Protein AF-U6D4L0-F1 (afdb_monomer_lite)

Foldseek 3Di:
DLLVVVVVLLVVLLVVVLVVQVPDPCSVVDDPVVNVVCSVVCSVVVVVVVQVVQQDPVVCWTDRDPDDTDHLVSVVVNPDDNVVSD

Secondary structure (DSSP, 8-state):
-HHHHHHHHHHHHHHHHHHHHHHSTTGGGS-HHHHHHHHHHHHHHHHHHHHHTTEETTTTEEEETTTEEEEHHHHHHTT--GGG--

Sequence (86 aa):
QRFAHFTELAIVSVQEIVDFAKQLPGFLQLSREDQIALLKTSAIEVMLLETSRRYNPGSESITFLKDFSYNREDFAKAGLQAEFIN

Radius of gyration: 14.89 Å; chains: 1; bounding box: 37×23×40 Å

pLDDT: mean 87.23, std 10.54, range [52.09, 98.56]

Organism: Neovison vison (NCBI:txid452646)

InterPro domains:
  IPR000536 Nuclear hormone receptor, ligand-binding domain [PF00104] (4-74)
  IPR000536 Nuclear hormone receptor, ligand-binding domain [PS51843] (1-86)
  IPR001723 Nuclear hormone receptor [PR00398] (9-30)
  IPR001723 Nuclear hormone receptor [PR00398] (30-46)
  IPR001728 Thyroid hormone receptor [PR00546] (6-27)
  IPR001728 Thyroid hormone receptor [PR00546] (32-51)
  IPR035500 Nuclear hormone receptor-like domain superfamily [G3DSA:1.10.565.10] (1-86)
  IPR035500 Nuclear hormone receptor-like domain superfamily [SSF48508] (2-85)
  IPR0502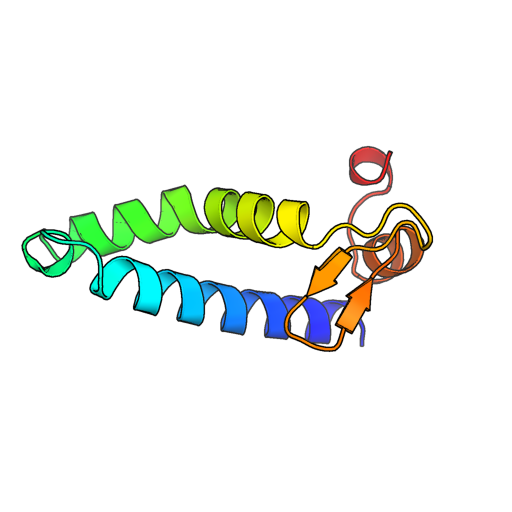34 Nuclear hormone receptor family NR1 subfamily [PTHR24082] (2-85)

Structure (mmCIF, N/CA/C/O backbone):
data_AF-U6D4L0-F1
#
_entry.id   AF-U6D4L0-F1
#
loop_
_atom_site.group_PDB
_atom_site.id
_atom_site.type_symbol
_atom_site.label_atom_id
_atom_site.label_alt_id
_atom_site.label_comp_id
_atom_site.label_asym_id
_atom_site.label_entity_id
_atom_site.label_seq_id
_atom_site.pdbx_PDB_ins_code
_atom_site.Cartn_x
_atom_site.Cartn_y
_atom_site.Cartn_z
_atom_site.occupancy
_atom_site.B_iso_or_equiv
_atom_site.auth_seq_id
_atom_site.auth_comp_id
_atom_site.auth_asym_id
_atom_site.auth_atom_id
_atom_site.pdbx_PDB_model_num
ATOM 1 N N . GLN A 1 1 ? 13.406 13.905 -8.333 1.00 60.50 1 GLN A N 1
ATOM 2 C CA . GLN A 1 1 ? 12.077 13.888 -8.988 1.00 60.50 1 GLN A CA 1
ATOM 3 C C . GLN A 1 1 ? 11.368 12.544 -8.814 1.00 60.50 1 GLN A C 1
ATOM 5 O O . GLN A 1 1 ? 10.279 12.560 -8.265 1.00 60.50 1 GLN A O 1
ATOM 10 N N . ARG A 1 2 ? 11.969 11.390 -9.162 1.00 70.94 2 ARG A N 1
ATOM 11 C CA . ARG A 1 2 ? 11.308 10.071 -9.015 1.00 70.94 2 ARG A CA 1
ATOM 12 C C . ARG A 1 2 ? 11.022 9.631 -7.575 1.00 70.94 2 ARG A C 1
ATOM 14 O O . ARG A 1 2 ? 9.925 9.166 -7.323 1.00 70.94 2 ARG A O 1
ATOM 21 N N . PHE A 1 3 ? 11.935 9.867 -6.631 1.00 72.19 3 PHE A N 1
ATOM 22 C CA . PHE A 1 3 ? 11.671 9.609 -5.204 1.00 72.19 3 PHE A CA 1
ATOM 23 C C . PHE A 1 3 ? 10.458 10.397 -4.677 1.00 72.19 3 PHE A C 1
ATOM 25 O O . PHE A 1 3 ? 9.581 9.828 -4.047 1.00 72.19 3 PHE A O 1
ATOM 32 N N . ALA A 1 4 ? 10.369 11.697 -4.985 1.00 78.25 4 ALA A N 1
ATOM 33 C CA . ALA A 1 4 ? 9.249 12.533 -4.545 1.00 78.25 4 ALA A CA 1
ATOM 34 C C . ALA A 1 4 ? 7.906 12.055 -5.119 1.00 78.25 4 ALA A C 1
ATOM 36 O O . ALA A 1 4 ? 6.924 11.972 -4.389 1.00 78.25 4 ALA A O 1
ATOM 37 N N . HIS A 1 5 ? 7.887 11.689 -6.403 1.00 80.44 5 HIS A N 1
ATOM 38 C CA . HIS A 1 5 ? 6.695 11.146 -7.047 1.00 80.44 5 HIS A CA 1
ATOM 39 C C . HIS A 1 5 ? 6.318 9.761 -6.490 1.00 80.44 5 HIS A C 1
ATOM 41 O O . HIS A 1 5 ? 5.150 9.494 -6.240 1.00 80.44 5 HIS A O 1
ATOM 47 N N . PHE A 1 6 ? 7.298 8.905 -6.195 1.00 78.44 6 PHE A N 1
ATOM 48 C CA . PHE A 1 6 ? 7.050 7.622 -5.537 1.00 78.44 6 PHE A CA 1
ATOM 49 C C . PHE A 1 6 ? 6.455 7.796 -4.130 1.00 78.44 6 PHE A C 1
ATOM 51 O O . PHE A 1 6 ? 5.503 7.110 -3.771 1.00 78.44 6 PHE A O 1
ATOM 58 N N . THR A 1 7 ? 6.955 8.759 -3.351 1.00 82.44 7 THR A N 1
ATOM 59 C CA . THR A 1 7 ? 6.386 9.101 -2.038 1.00 82.44 7 THR A CA 1
ATOM 60 C C . THR A 1 7 ? 4.952 9.618 -2.154 1.00 82.44 7 THR A C 1
ATOM 62 O O . THR A 1 7 ? 4.110 9.262 -1.335 1.00 82.44 7 THR A O 1
ATOM 65 N N . GLU A 1 8 ? 4.643 10.419 -3.175 1.00 85.75 8 GLU A N 1
ATOM 66 C CA . GLU A 1 8 ? 3.274 10.861 -3.458 1.00 85.75 8 GLU A CA 1
ATOM 67 C C . GLU A 1 8 ? 2.350 9.672 -3.770 1.00 85.75 8 GLU A C 1
ATOM 69 O O . GLU A 1 8 ? 1.288 9.547 -3.160 1.00 85.75 8 GLU A O 1
ATOM 74 N N . LEU A 1 9 ? 2.787 8.744 -4.630 1.00 83.81 9 LEU A N 1
ATOM 75 C CA . LEU A 1 9 ? 2.050 7.509 -4.929 1.00 83.81 9 LEU A CA 1
ATOM 76 C C . LEU A 1 9 ? 1.822 6.655 -3.675 1.00 83.81 9 LEU A C 1
ATOM 78 O O . LEU A 1 9 ? 0.730 6.118 -3.490 1.00 83.81 9 LEU A O 1
ATOM 82 N N . ALA A 1 10 ? 2.815 6.561 -2.789 1.00 84.44 10 ALA A N 1
ATOM 83 C CA . ALA A 1 10 ? 2.683 5.853 -1.520 1.00 84.44 10 ALA A CA 1
ATOM 84 C C . ALA A 1 10 ? 1.650 6.519 -0.593 1.00 84.44 10 ALA A C 1
ATOM 86 O O . ALA A 1 10 ? 0.851 5.823 0.030 1.00 84.44 10 ALA A O 1
ATOM 87 N N . ILE A 1 11 ? 1.610 7.856 -0.531 1.00 89.44 11 ILE A N 1
ATOM 88 C CA . ILE A 1 11 ? 0.609 8.595 0.258 1.00 89.44 11 ILE A CA 1
ATOM 89 C C . ILE A 1 11 ? -0.805 8.316 -0.262 1.00 89.44 11 ILE A C 1
ATOM 91 O O . ILE A 1 11 ? -1.693 8.012 0.537 1.00 89.44 11 ILE A O 1
ATOM 95 N N . VAL A 1 12 ? -1.009 8.388 -1.581 1.00 89.50 12 VAL A N 1
ATOM 96 C CA . VAL A 1 12 ? -2.308 8.085 -2.206 1.00 89.50 12 VAL A CA 1
ATOM 97 C C . VAL A 1 12 ? -2.700 6.630 -1.943 1.00 89.50 12 VAL A C 1
ATOM 99 O O . VAL A 1 12 ? -3.817 6.368 -1.506 1.00 89.50 12 VAL A O 1
ATOM 102 N N . SER A 1 13 ? -1.763 5.692 -2.098 1.00 88.69 13 SER A N 1
ATOM 103 C CA . SER A 1 13 ? -2.009 4.265 -1.840 1.00 88.69 13 SE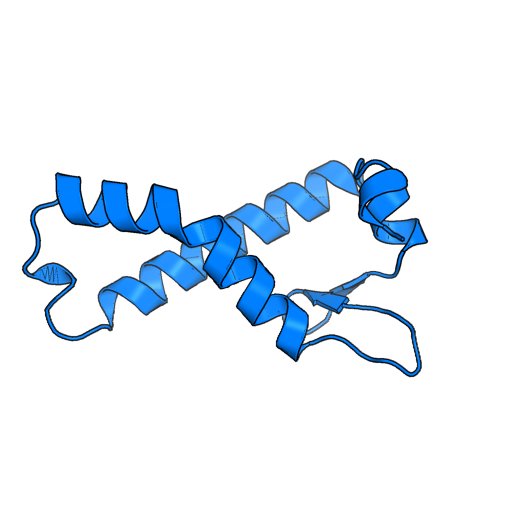R A CA 1
ATOM 104 C C . SER A 1 13 ? -2.440 4.016 -0.391 1.00 88.69 13 SER A C 1
ATOM 106 O O . SER A 1 13 ? -3.382 3.271 -0.137 1.00 88.69 13 SER A O 1
ATOM 108 N N . VAL A 1 14 ? -1.806 4.681 0.582 1.00 92.19 14 VAL A N 1
ATOM 109 C CA . VAL A 1 14 ? -2.205 4.587 1.996 1.00 92.19 14 VAL A CA 1
ATOM 110 C C . VAL A 1 14 ? -3.621 5.127 2.215 1.00 92.19 14 VAL A C 1
ATOM 112 O O . VAL A 1 14 ? -4.374 4.536 2.986 1.00 92.19 14 VAL A O 1
ATOM 115 N N . GLN A 1 15 ? -4.013 6.212 1.544 1.00 93.56 15 GLN A N 1
ATOM 116 C CA . GLN A 1 15 ? -5.376 6.750 1.637 1.00 93.56 15 GLN A CA 1
ATOM 117 C C . GLN A 1 15 ? -6.409 5.767 1.076 1.00 93.56 15 GLN A C 1
ATOM 119 O O . GLN A 1 15 ? -7.407 5.494 1.743 1.00 93.56 15 GLN A O 1
ATOM 124 N N . GLU A 1 16 ? -6.140 5.165 -0.084 1.00 92.44 16 GLU A N 1
ATOM 125 C CA . GLU A 1 16 ? -7.008 4.137 -0.669 1.00 92.44 16 GLU A CA 1
ATOM 126 C C . GLU A 1 16 ? -7.125 2.902 0.239 1.00 92.44 16 GLU A C 1
ATOM 128 O O . GLU A 1 16 ? -8.223 2.380 0.430 1.00 92.44 16 GLU A O 1
ATOM 133 N N . ILE A 1 17 ? -6.026 2.471 0.873 1.00 94.88 17 ILE A N 1
ATOM 134 C CA . ILE A 1 17 ? -6.027 1.368 1.851 1.00 94.88 17 ILE A CA 1
ATOM 135 C C . ILE A 1 17 ? -6.882 1.714 3.074 1.00 94.88 17 ILE A C 1
ATOM 137 O O . ILE A 1 17 ? -7.647 0.876 3.553 1.00 94.88 17 ILE A O 1
ATOM 141 N N . VAL A 1 18 ? -6.783 2.946 3.579 1.00 96.56 18 VAL A N 1
ATOM 142 C CA . VAL A 1 18 ? -7.605 3.426 4.698 1.00 96.56 18 VAL A CA 1
ATOM 143 C C . VAL A 1 18 ? -9.086 3.408 4.318 1.00 96.56 18 VAL A C 1
ATOM 145 O O . VAL A 1 18 ? -9.916 2.945 5.101 1.00 96.56 18 VAL A O 1
ATOM 148 N N . ASP A 1 19 ? -9.434 3.885 3.125 1.00 96.81 19 ASP A N 1
ATOM 149 C CA . ASP A 1 19 ? -10.822 3.928 2.665 1.00 96.81 19 ASP A CA 1
ATOM 150 C C . ASP A 1 19 ? -11.383 2.540 2.342 1.00 96.81 19 ASP A C 1
ATOM 152 O O . ASP A 1 19 ? -12.560 2.287 2.607 1.00 96.81 19 ASP A O 1
ATOM 156 N N . PHE A 1 20 ? -10.547 1.616 1.865 1.00 96.25 20 PHE A N 1
ATOM 157 C CA . PHE A 1 20 ? -10.874 0.195 1.768 1.00 96.25 20 PHE A CA 1
ATOM 158 C C . PHE A 1 20 ? -11.152 -0.409 3.151 1.00 96.25 20 PHE A C 1
ATOM 160 O O . PHE A 1 20 ? -12.193 -1.033 3.352 1.00 96.25 20 PHE A O 1
ATOM 167 N N . ALA A 1 21 ? -10.274 -0.183 4.132 1.00 97.56 21 ALA A N 1
ATOM 168 C CA . ALA A 1 21 ? -10.428 -0.745 5.472 1.00 97.56 21 ALA A CA 1
ATOM 169 C C . ALA A 1 21 ? -11.712 -0.258 6.160 1.00 97.56 21 ALA A C 1
ATOM 171 O O . ALA A 1 21 ? -12.434 -1.057 6.750 1.00 97.56 21 ALA A O 1
ATOM 172 N N . LYS A 1 22 ? -12.068 1.028 6.012 1.00 97.56 22 LYS A N 1
ATOM 173 C CA . LYS A 1 22 ? -13.334 1.587 6.528 1.00 97.56 22 LYS A CA 1
ATOM 174 C C . LYS A 1 22 ? -14.584 0.898 5.969 1.00 97.56 22 LYS A C 1
ATOM 176 O O . LYS A 1 22 ? -15.625 0.941 6.620 1.00 97.56 22 LYS A O 1
ATOM 181 N N . GLN A 1 23 ? -14.503 0.297 4.781 1.00 98.06 23 GLN A N 1
ATOM 182 C CA . GLN A 1 23 ? -15.613 -0.426 4.153 1.00 98.06 23 GLN A CA 1
ATOM 183 C C . GLN A 1 23 ? -15.726 -1.880 4.635 1.00 98.06 23 GLN A C 1
ATOM 185 O O . GLN A 1 23 ? -16.739 -2.529 4.372 1.00 98.06 23 GLN A O 1
ATOM 190 N N . LEU A 1 24 ? -14.720 -2.407 5.344 1.00 97.81 24 LEU A N 1
ATOM 191 C CA . LEU A 1 24 ? -14.759 -3.771 5.860 1.00 97.81 24 LEU A CA 1
ATOM 192 C C . LEU A 1 24 ? -15.774 -3.891 7.010 1.00 97.81 24 LEU A C 1
ATOM 194 O O . LEU A 1 24 ? -15.737 -3.093 7.957 1.00 97.81 24 LEU A O 1
ATOM 198 N N . PRO A 1 25 ? -16.657 -4.908 6.987 1.00 98.25 25 PRO A N 1
ATOM 199 C CA . PRO A 1 25 ? -17.573 -5.171 8.089 1.00 98.25 25 PRO A CA 1
ATOM 200 C C . PRO A 1 25 ? -16.825 -5.297 9.421 1.00 98.25 25 PRO A C 1
ATOM 202 O O . PRO A 1 25 ? -15.865 -6.054 9.536 1.00 98.25 25 PRO A O 1
ATOM 205 N N . GLY A 1 26 ? -17.262 -4.546 10.432 1.00 97.50 26 GLY A N 1
ATOM 206 C CA . GLY A 1 26 ? -16.678 -4.583 11.776 1.00 97.50 26 GLY A CA 1
ATOM 207 C C . GLY A 1 26 ? -15.425 -3.725 11.980 1.00 97.50 26 GLY A C 1
ATOM 208 O O . GLY A 1 26 ? -15.108 -3.416 13.124 1.00 97.50 26 GLY A O 1
ATOM 209 N N . PHE A 1 27 ? -14.753 -3.244 10.927 1.00 98.38 27 PHE A N 1
ATOM 210 C CA . PHE A 1 27 ? -13.525 -2.453 11.092 1.00 98.38 27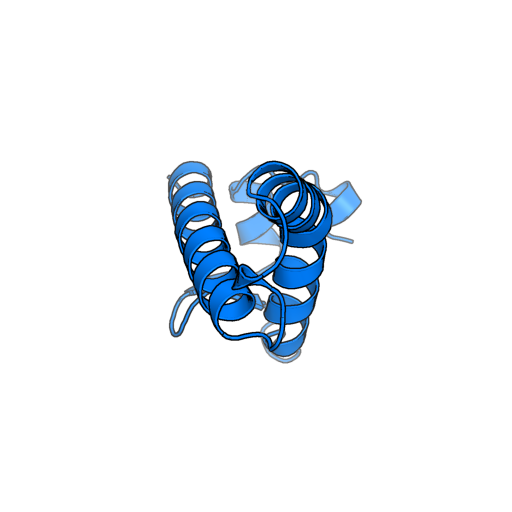 PHE A CA 1
ATOM 211 C C . PHE A 1 27 ? -13.764 -1.149 11.865 1.00 98.38 27 PHE A C 1
ATOM 213 O O . PHE A 1 27 ? -13.044 -0.836 12.809 1.00 98.38 27 PHE A O 1
ATOM 220 N N . LEU A 1 28 ? -14.836 -0.422 11.532 1.00 98.19 28 LEU A N 1
ATOM 221 C CA . LEU A 1 28 ? -15.215 0.814 12.230 1.00 98.19 28 LEU A CA 1
ATOM 222 C C . LEU A 1 28 ? -15.713 0.590 13.668 1.00 98.19 28 LEU A C 1
ATOM 224 O O . LEU A 1 28 ? -15.868 1.559 14.406 1.00 98.19 28 LEU A O 1
ATOM 228 N N . GLN A 1 29 ? -15.982 -0.659 14.061 1.00 98.50 29 GLN A N 1
ATOM 229 C CA . GLN A 1 29 ? -16.408 -1.015 15.420 1.00 98.50 29 GLN A CA 1
ATOM 230 C C . GLN A 1 29 ? -15.210 -1.235 16.355 1.00 98.50 29 GLN A C 1
ATOM 232 O O . GLN A 1 29 ? -15.382 -1.242 17.573 1.00 98.50 29 GLN A O 1
ATOM 237 N N . LEU A 1 30 ? -14.004 -1.398 15.801 1.00 98.44 30 LEU A N 1
ATOM 238 C CA . LEU A 1 30 ? -12.763 -1.475 16.565 1.00 98.44 30 LEU A CA 1
ATOM 239 C C . LEU A 1 30 ? -12.425 -0.125 17.200 1.00 98.44 30 LEU A C 1
ATOM 241 O O . LEU A 1 30 ? -12.833 0.934 16.710 1.00 98.44 30 LEU A O 1
ATOM 245 N N . SER A 1 31 ? -11.613 -0.154 18.258 1.00 98.56 31 SER A N 1
ATOM 246 C CA . SER A 1 31 ? -11.084 1.071 18.848 1.00 98.56 31 SER A CA 1
ATOM 247 C C . SER A 1 31 ? -10.241 1.846 17.826 1.00 98.56 31 SER A C 1
ATOM 249 O O . SER A 1 31 ? -9.671 1.279 16.891 1.00 98.56 31 SER A O 1
ATOM 251 N N . ARG A 1 32 ? -10.124 3.167 18.000 1.00 97.81 32 ARG A N 1
ATOM 252 C CA . ARG A 1 32 ? -9.267 3.986 17.125 1.00 97.81 32 ARG A CA 1
ATOM 253 C C . ARG A 1 32 ? -7.805 3.529 17.171 1.00 97.81 32 ARG A C 1
ATOM 255 O O . ARG A 1 32 ? -7.111 3.630 16.164 1.00 97.81 32 ARG A O 1
ATOM 262 N N . GLU A 1 33 ? -7.352 3.053 18.326 1.00 98.31 33 GLU A N 1
ATOM 263 C CA . GLU A 1 33 ? -6.006 2.516 18.508 1.00 98.31 33 GLU A CA 1
ATOM 264 C C . GLU A 1 33 ? -5.800 1.253 17.667 1.00 98.31 33 GLU A C 1
ATOM 266 O O . GLU A 1 33 ? -4.843 1.198 16.899 1.00 98.31 33 GLU A O 1
ATOM 271 N N . ASP A 1 34 ? -6.752 0.318 17.704 1.00 98.44 34 ASP A N 1
ATOM 272 C CA . ASP A 1 34 ? -6.695 -0.916 16.915 1.00 98.44 34 ASP A CA 1
ATOM 273 C C . ASP A 1 34 ? -6.787 -0.641 15.412 1.00 98.44 34 ASP A C 1
ATOM 275 O O . ASP A 1 34 ? -6.030 -1.217 14.635 1.00 98.44 34 ASP A O 1
ATOM 279 N N . GLN A 1 35 ? -7.655 0.284 14.983 1.00 98.56 35 GLN A N 1
ATOM 280 C CA . GLN A 1 35 ? -7.729 0.692 13.574 1.00 98.56 35 GLN A CA 1
ATOM 281 C C . GLN A 1 35 ? -6.376 1.229 13.082 1.00 98.56 35 GLN A C 1
ATOM 283 O O . GLN A 1 35 ? -5.918 0.868 11.999 1.00 98.56 35 GLN A O 1
ATOM 288 N N . ILE A 1 36 ? -5.713 2.073 13.883 1.00 97.81 36 ILE A N 1
ATOM 289 C CA . ILE A 1 36 ? -4.389 2.620 13.557 1.00 97.81 36 ILE A CA 1
ATOM 290 C C . ILE A 1 36 ? -3.328 1.520 13.569 1.00 97.81 36 ILE A C 1
ATOM 292 O O . ILE A 1 36 ? -2.481 1.502 12.678 1.00 97.81 36 ILE A O 1
ATOM 296 N N . ALA A 1 37 ? -3.348 0.636 14.566 1.00 98.12 37 ALA A N 1
ATOM 297 C CA . ALA A 1 37 ? -2.393 -0.455 14.685 1.00 98.12 37 ALA A CA 1
ATOM 298 C C . ALA A 1 37 ? -2.471 -1.375 13.464 1.00 98.12 37 ALA A C 1
ATOM 300 O O . ALA A 1 37 ? -1.450 -1.581 12.813 1.00 98.12 37 ALA A O 1
ATOM 301 N N . LEU A 1 38 ? -3.678 -1.821 13.098 1.00 98.12 38 LEU A N 1
ATOM 302 C CA . LEU A 1 38 ? -3.920 -2.659 11.923 1.00 98.12 38 LEU A CA 1
ATOM 303 C C . LEU A 1 38 ? -3.447 -1.983 10.635 1.00 98.12 38 LEU A C 1
ATOM 305 O O . LEU A 1 38 ? -2.702 -2.581 9.869 1.00 98.12 38 LEU A O 1
ATOM 309 N N . LEU A 1 39 ? -3.819 -0.718 10.410 1.00 97.75 39 LEU A N 1
ATOM 310 C CA . LEU A 1 39 ? -3.409 0.004 9.203 1.00 97.75 39 LEU A CA 1
ATOM 311 C C . LEU A 1 39 ? -1.891 0.197 9.130 1.00 97.75 39 LEU A C 1
ATOM 313 O O . LEU A 1 39 ? -1.304 0.041 8.063 1.00 97.75 39 LEU A O 1
ATOM 317 N N . LYS A 1 40 ? -1.234 0.521 10.250 1.00 95.75 40 LYS A N 1
ATOM 318 C CA . LYS A 1 40 ? 0.224 0.702 10.288 1.00 95.75 40 LYS A CA 1
ATOM 319 C C . LYS A 1 40 ? 0.978 -0.595 10.021 1.00 95.75 40 LYS A C 1
ATOM 321 O O . LYS A 1 40 ? 2.019 -0.542 9.374 1.00 95.75 40 LYS A O 1
ATOM 326 N N . THR A 1 41 ? 0.489 -1.725 10.530 1.00 95.75 41 THR A N 1
ATOM 327 C CA . THR A 1 41 ? 1.156 -3.018 10.343 1.00 95.75 41 THR A CA 1
ATOM 328 C C . THR A 1 41 ? 0.887 -3.609 8.965 1.00 95.75 41 THR A C 1
ATOM 330 O O . THR A 1 41 ? 1.794 -4.201 8.392 1.00 95.75 41 THR A O 1
ATOM 333 N N . SER A 1 42 ? -0.304 -3.403 8.394 1.00 95.75 42 SER A N 1
ATOM 334 C CA . SER A 1 42 ? -0.698 -4.058 7.142 1.00 95.75 42 SER A CA 1
ATOM 335 C C . SER A 1 42 ? -0.488 -3.220 5.877 1.00 95.75 42 SER A C 1
ATOM 337 O O . SER A 1 42 ? -0.521 -3.779 4.783 1.00 95.75 42 SER A O 1
ATOM 339 N N . ALA A 1 43 ? -0.313 -1.893 5.962 1.00 92.94 43 ALA A N 1
ATOM 340 C CA . ALA A 1 43 ? -0.328 -1.025 4.774 1.00 92.94 43 ALA A CA 1
ATOM 341 C C . ALA A 1 43 ? 0.693 -1.435 3.699 1.00 92.94 43 ALA A C 1
ATOM 343 O O . ALA A 1 43 ? 0.365 -1.441 2.513 1.00 92.94 43 ALA A O 1
ATOM 344 N N . ILE A 1 44 ? 1.911 -1.814 4.101 1.00 91.19 44 ILE A N 1
ATOM 345 C CA . ILE A 1 44 ? 2.950 -2.234 3.153 1.00 91.19 44 ILE A CA 1
ATOM 346 C C . ILE A 1 44 ? 2.599 -3.562 2.473 1.00 91.19 44 ILE A C 1
ATOM 348 O O . ILE A 1 44 ? 2.770 -3.696 1.265 1.00 91.19 44 ILE A O 1
ATOM 352 N N . GLU A 1 45 ? 2.046 -4.518 3.219 1.00 94.38 45 GLU A N 1
ATOM 353 C CA . GLU A 1 45 ? 1.651 -5.831 2.704 1.00 94.38 45 GLU A CA 1
ATOM 354 C C . GLU A 1 45 ? 0.505 -5.700 1.700 1.00 94.38 45 GLU A C 1
ATOM 356 O O . GLU A 1 45 ? 0.552 -6.277 0.614 1.00 94.38 45 GLU A O 1
ATOM 361 N N . VAL A 1 46 ? -0.499 -4.881 2.031 1.00 93.62 46 VAL A N 1
ATOM 362 C CA . VAL A 1 46 ? -1.636 -4.609 1.145 1.00 93.62 46 VAL A CA 1
ATOM 363 C C . VAL A 1 46 ? -1.173 -3.895 -0.124 1.00 93.62 46 VAL A C 1
ATOM 365 O O . VAL A 1 46 ? -1.581 -4.289 -1.214 1.00 93.62 46 VAL A O 1
ATOM 368 N N . MET A 1 47 ? -0.282 -2.904 -0.014 1.00 89.88 47 MET A N 1
ATOM 369 C CA . MET A 1 47 ? 0.279 -2.201 -1.174 1.00 89.88 47 MET A CA 1
ATOM 370 C C . MET A 1 47 ? 1.084 -3.144 -2.086 1.00 89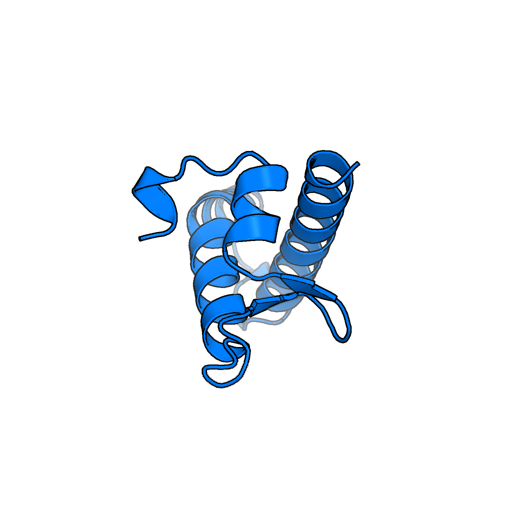.88 47 MET A C 1
ATOM 372 O O . MET A 1 47 ? 0.935 -3.103 -3.307 1.00 89.88 47 MET A O 1
ATOM 376 N N . LEU A 1 48 ? 1.906 -4.036 -1.524 1.00 88.62 48 LEU A N 1
ATOM 377 C CA . LEU A 1 48 ? 2.662 -5.028 -2.302 1.00 88.62 48 LEU A CA 1
ATOM 378 C C . LEU A 1 48 ? 1.745 -6.050 -2.989 1.00 88.62 48 LEU A C 1
ATOM 380 O O . LEU A 1 48 ? 1.944 -6.386 -4.157 1.00 88.62 48 LEU A O 1
ATOM 384 N N . LEU A 1 49 ? 0.701 -6.514 -2.301 1.00 91.81 49 LEU A N 1
ATOM 385 C CA . LEU A 1 49 ? -0.292 -7.407 -2.892 1.00 91.81 49 LEU A CA 1
ATOM 386 C C . LEU A 1 49 ? -1.035 -6.727 -4.053 1.00 91.81 49 LEU A C 1
ATOM 388 O O . LEU A 1 49 ? -1.218 -7.322 -5.115 1.00 91.81 49 LEU A O 1
ATOM 392 N N . GLU A 1 50 ? -1.439 -5.474 -3.870 1.00 89.31 50 GLU A N 1
ATOM 393 C CA . GLU A 1 50 ? -2.155 -4.664 -4.857 1.00 89.31 50 GLU A CA 1
ATOM 394 C C . GLU A 1 50 ? -1.319 -4.424 -6.125 1.00 89.31 50 GLU A C 1
ATOM 396 O O . GLU A 1 50 ? -1.803 -4.628 -7.246 1.00 89.31 50 GLU A O 1
ATOM 401 N N . THR A 1 51 ? -0.044 -4.090 -5.942 1.00 86.38 51 THR A N 1
ATOM 402 C CA . THR A 1 51 ? 0.907 -3.826 -7.028 1.00 86.38 51 THR A CA 1
ATOM 403 C C . THR A 1 51 ? 1.318 -5.097 -7.763 1.00 86.38 51 THR A C 1
ATOM 405 O O . THR A 1 51 ? 1.430 -5.081 -8.989 1.00 86.38 51 THR A O 1
ATOM 408 N N . SER A 1 52 ? 1.435 -6.235 -7.067 1.00 88.75 52 SER A N 1
ATOM 409 C CA . SER A 1 52 ? 1.723 -7.531 -7.703 1.00 88.75 52 SER A CA 1
ATOM 410 C C . SER A 1 52 ? 0.674 -7.922 -8.754 1.00 88.75 52 SER A C 1
ATOM 412 O O . SER A 1 52 ? 1.008 -8.465 -9.805 1.00 88.75 52 SER A O 1
ATOM 414 N N . ARG A 1 53 ? -0.598 -7.562 -8.527 1.00 88.94 53 ARG A N 1
ATOM 415 C CA . ARG A 1 53 ? -1.706 -7.802 -9.471 1.00 88.94 53 ARG A CA 1
ATOM 416 C C . ARG A 1 53 ? -1.627 -6.939 -10.732 1.00 88.94 53 ARG A C 1
ATOM 418 O O . ARG A 1 53 ? -2.346 -7.210 -11.689 1.00 88.94 53 ARG A O 1
ATOM 425 N N . ARG A 1 54 ? -0.797 -5.894 -10.721 1.00 89.25 54 ARG A N 1
ATOM 426 C CA . ARG A 1 54 ? -0.588 -4.942 -11.823 1.00 89.25 54 ARG A CA 1
ATOM 427 C C . ARG A 1 54 ? 0.765 -5.115 -12.506 1.00 89.25 54 ARG A C 1
ATOM 429 O O . ARG A 1 54 ? 1.171 -4.251 -13.286 1.00 89.25 54 ARG A O 1
ATOM 436 N N . TYR A 1 55 ? 1.468 -6.206 -12.212 1.00 90.38 55 TYR A N 1
ATOM 437 C CA . TYR A 1 55 ? 2.689 -6.556 -12.915 1.00 90.38 55 TYR A CA 1
ATOM 438 C C . TYR A 1 55 ? 2.376 -6.971 -14.357 1.00 90.38 55 TYR A C 1
ATOM 440 O O . TYR A 1 55 ? 1.541 -7.843 -14.602 1.00 90.38 55 TYR A O 1
ATOM 448 N N . ASN A 1 56 ? 3.069 -6.351 -15.309 1.00 90.38 56 ASN A N 1
ATOM 449 C CA . ASN A 1 56 ? 3.038 -6.711 -16.716 1.00 90.38 56 ASN A CA 1
ATOM 450 C C . ASN A 1 56 ? 4.350 -7.424 -17.090 1.00 90.38 56 ASN A C 1
ATOM 452 O O . ASN A 1 56 ? 5.391 -6.765 -17.163 1.00 90.38 56 ASN A O 1
ATOM 456 N N . PRO A 1 57 ? 4.315 -8.738 -17.386 1.00 89.75 57 PRO A N 1
ATOM 457 C CA . PRO A 1 57 ? 5.503 -9.485 -17.794 1.00 89.75 57 PRO A CA 1
ATOM 458 C C . PRO A 1 57 ? 6.108 -9.009 -19.120 1.00 89.75 57 PRO A C 1
ATOM 460 O O . PRO A 1 57 ? 7.310 -9.127 -19.313 1.00 89.75 57 PRO A O 1
ATOM 463 N N . GLY A 1 58 ? 5.298 -8.469 -20.039 1.00 92.06 58 GLY A N 1
ATOM 464 C CA . GLY A 1 58 ? 5.768 -8.041 -21.360 1.00 92.06 58 GLY A CA 1
ATOM 465 C C . GLY A 1 58 ? 6.642 -6.785 -21.325 1.00 92.06 58 GLY A C 1
ATOM 466 O O . GLY A 1 58 ? 7.505 -6.620 -22.181 1.00 92.06 58 GLY A O 1
ATOM 467 N N . SER A 1 59 ? 6.431 -5.913 -20.338 1.00 89.25 59 SER A N 1
ATOM 468 C CA . SER A 1 59 ? 7.214 -4.686 -20.126 1.00 89.25 59 SER A CA 1
ATOM 469 C C . SER A 1 59 ? 8.079 -4.727 -18.863 1.00 89.25 59 SER A C 1
ATOM 471 O O . SER A 1 59 ? 8.703 -3.721 -18.531 1.00 89.25 59 SER A O 1
ATOM 473 N N . GLU A 1 60 ? 8.089 -5.857 -18.147 1.00 90.25 60 GLU A N 1
ATOM 474 C CA . GLU A 1 60 ? 8.704 -6.026 -16.822 1.00 90.25 60 GLU A CA 1
ATOM 475 C C . GLU A 1 60 ? 8.431 -4.850 -15.868 1.00 90.25 60 GLU A C 1
ATOM 477 O O . GLU A 1 60 ? 9.324 -4.348 -15.178 1.00 90.25 60 GLU A O 1
ATOM 482 N N . SER A 1 61 ? 7.184 -4.380 -15.848 1.00 90.81 61 SER A N 1
ATOM 483 C CA . SER A 1 61 ? 6.810 -3.169 -15.123 1.00 90.81 61 SER A CA 1
ATOM 484 C C . SER A 1 61 ? 5.590 -3.371 -14.240 1.00 90.81 61 SER A C 1
ATOM 486 O O . SER A 1 61 ? 4.674 -4.122 -14.568 1.00 90.81 61 SER A O 1
ATOM 488 N N . ILE A 1 62 ? 5.555 -2.640 -13.133 1.00 89.50 62 ILE A N 1
ATOM 489 C CA . ILE A 1 62 ? 4.399 -2.532 -12.246 1.00 89.50 62 ILE A CA 1
ATOM 490 C C . ILE A 1 62 ? 3.699 -1.216 -12.556 1.00 89.50 62 ILE A C 1
ATOM 492 O O . ILE A 1 62 ? 4.340 -0.166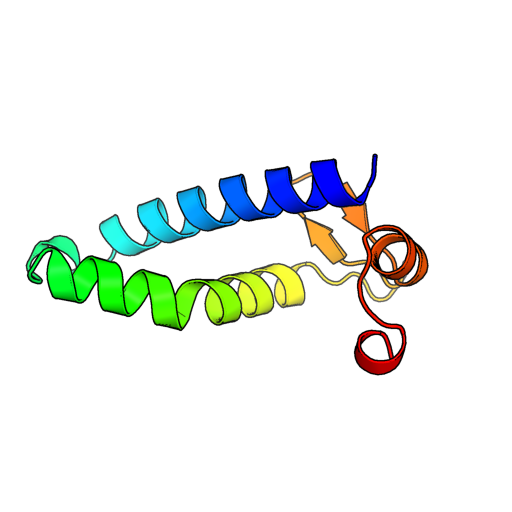 -12.579 1.00 89.50 62 ILE A O 1
ATOM 496 N N . THR A 1 63 ? 2.389 -1.264 -12.787 1.00 86.62 63 THR A N 1
ATOM 497 C CA . THR A 1 63 ? 1.589 -0.041 -12.938 1.00 86.62 63 THR A CA 1
ATOM 498 C C . THR A 1 63 ? 1.049 0.387 -11.578 1.00 86.62 63 THR A C 1
ATOM 500 O O . THR A 1 63 ? 0.320 -0.368 -10.943 1.00 86.62 63 THR A O 1
ATOM 503 N N . PHE A 1 64 ? 1.409 1.586 -11.132 1.00 79.12 64 PHE A N 1
ATOM 504 C CA . PHE A 1 64 ? 0.844 2.252 -9.963 1.00 79.12 64 PHE A CA 1
ATOM 505 C C . PHE A 1 64 ? -0.239 3.223 -10.413 1.00 79.12 64 PHE A C 1
ATOM 507 O O . PHE A 1 64 ? -0.067 3.947 -11.401 1.00 79.12 64 PHE A O 1
ATOM 514 N N . LEU A 1 65 ? -1.352 3.255 -9.673 1.00 71.00 65 LEU A N 1
ATOM 515 C CA . LEU A 1 65 ? -2.568 3.952 -10.101 1.00 71.00 65 LEU A CA 1
ATOM 516 C C . LEU A 1 65 ? -2.929 3.533 -11.547 1.00 71.00 65 LEU A C 1
ATOM 518 O O . LEU A 1 65 ? -2.532 2.455 -11.988 1.00 71.00 65 LEU A O 1
ATOM 522 N N . LYS A 1 66 ? -3.745 4.289 -12.287 1.00 66.12 66 LYS A N 1
ATOM 523 C CA . LYS A 1 66 ? -4.165 3.840 -13.629 1.00 66.12 66 LYS A CA 1
ATOM 524 C C . LYS A 1 66 ? -3.073 3.945 -14.700 1.00 66.12 66 LYS A C 1
ATOM 526 O O . LYS A 1 66 ? -3.088 3.131 -15.617 1.00 66.12 66 LYS A O 1
ATOM 531 N N . ASP A 1 67 ? -2.119 4.869 -14.562 1.00 77.25 67 ASP A N 1
ATOM 532 C CA . ASP A 1 67 ? -1.344 5.328 -15.726 1.00 77.25 67 ASP A CA 1
ATOM 533 C C . ASP A 1 67 ? 0.187 5.341 -15.541 1.00 77.25 67 ASP A C 1
ATOM 535 O O . ASP A 1 67 ? 0.909 5.637 -16.493 1.00 77.25 67 ASP A O 1
ATOM 539 N N . PHE A 1 68 ? 0.723 5.006 -14.359 1.00 82.81 68 PHE A N 1
ATOM 540 C CA . PHE A 1 68 ? 2.166 5.108 -14.106 1.00 82.81 68 PHE A CA 1
ATOM 541 C C . PHE A 1 68 ? 2.844 3.743 -14.032 1.00 82.81 68 PHE A C 1
ATOM 543 O O . PHE A 1 68 ? 2.823 3.076 -13.003 1.00 82.81 68 PHE A O 1
ATOM 550 N N . SER A 1 69 ? 3.489 3.333 -15.122 1.00 87.50 69 SER A N 1
ATOM 551 C CA . SER A 1 69 ? 4.305 2.115 -15.164 1.00 87.50 69 SER A CA 1
ATOM 552 C C . SER A 1 69 ? 5.743 2.372 -14.716 1.00 87.50 69 SER A C 1
ATOM 554 O O . SER A 1 69 ? 6.383 3.302 -15.199 1.00 87.50 69 SER A O 1
ATOM 556 N N . TYR A 1 70 ? 6.248 1.514 -13.831 1.00 86.38 70 TYR A N 1
ATOM 557 C CA . TYR A 1 70 ? 7.620 1.527 -13.329 1.00 86.38 70 TYR A CA 1
ATOM 558 C C . TYR A 1 70 ? 8.287 0.188 -13.605 1.00 86.38 70 TYR A C 1
ATOM 560 O O . TYR A 1 70 ? 7.804 -0.855 -13.159 1.00 86.38 70 TYR A O 1
ATOM 568 N N . ASN A 1 71 ? 9.402 0.217 -14.324 1.00 87.88 71 ASN A N 1
ATOM 569 C CA . ASN A 1 71 ? 10.284 -0.932 -14.484 1.00 87.88 71 ASN A CA 1
ATOM 570 C C . ASN A 1 71 ? 11.398 -0.928 -13.418 1.00 87.88 71 ASN A C 1
ATOM 572 O O . ASN A 1 71 ? 11.495 -0.030 -12.576 1.00 87.88 71 ASN A O 1
ATOM 576 N N . ARG A 1 72 ? 12.278 -1.931 -13.470 1.00 84.06 72 ARG A N 1
ATOM 577 C CA . ARG A 1 72 ? 13.410 -2.081 -12.539 1.00 84.06 72 ARG A CA 1
ATOM 578 C C . ARG A 1 72 ? 14.314 -0.846 -12.461 1.00 84.06 72 ARG A C 1
ATOM 580 O O . ARG A 1 72 ? 14.703 -0.440 -11.367 1.00 84.06 72 ARG A O 1
ATOM 587 N N . GLU A 1 73 ? 14.629 -0.214 -13.593 1.00 85.31 73 GLU A N 1
ATOM 588 C CA . GLU A 1 73 ? 15.440 1.009 -13.598 1.00 85.31 73 GLU A CA 1
ATOM 589 C C . GLU A 1 73 ? 14.713 2.182 -12.941 1.00 85.31 73 GLU A C 1
ATOM 591 O O . GLU A 1 73 ? 15.341 3.044 -12.318 1.00 85.31 73 GLU A O 1
ATOM 596 N N . ASP A 1 74 ? 13.390 2.242 -13.092 1.00 85.06 74 ASP A N 1
ATOM 597 C CA . ASP A 1 74 ? 12.585 3.283 -12.478 1.00 85.06 74 ASP A CA 1
ATOM 598 C C . ASP A 1 74 ? 12.593 3.182 -10.957 1.00 85.06 74 ASP A C 1
ATOM 600 O O . ASP A 1 74 ? 12.793 4.204 -10.294 1.00 85.06 74 ASP A O 1
ATOM 604 N N . PHE A 1 75 ? 12.504 1.962 -10.424 1.00 81.69 75 PHE A N 1
ATOM 605 C CA . PHE A 1 75 ? 12.663 1.686 -8.998 1.00 81.69 75 PHE A CA 1
ATOM 606 C C . PHE A 1 75 ? 14.068 2.015 -8.482 1.00 81.69 75 PHE A C 1
ATOM 608 O O . PHE A 1 75 ? 14.197 2.673 -7.447 1.00 81.69 75 PHE A O 1
ATOM 615 N N . ALA A 1 76 ? 15.121 1.662 -9.226 1.00 82.00 76 ALA A N 1
ATOM 616 C CA . ALA A 1 76 ? 16.493 2.018 -8.857 1.00 82.00 76 ALA A CA 1
ATOM 617 C C . ALA A 1 76 ? 16.680 3.547 -8.783 1.00 82.00 76 ALA A C 1
ATOM 619 O O . ALA A 1 76 ? 17.209 4.078 -7.806 1.00 82.00 76 ALA A O 1
ATOM 620 N N . LYS A 1 77 ? 16.161 4.292 -9.772 1.00 81.19 77 LYS A N 1
ATOM 621 C CA . LYS A 1 77 ? 16.197 5.771 -9.784 1.00 81.19 77 LYS A CA 1
ATOM 622 C C . LYS A 1 77 ? 15.257 6.406 -8.747 1.00 81.19 77 LYS A C 1
ATOM 624 O O . LYS A 1 77 ? 15.396 7.595 -8.451 1.00 81.19 77 LYS A O 1
ATOM 629 N N . ALA A 1 78 ? 14.302 5.649 -8.208 1.00 77.69 78 ALA A N 1
ATOM 630 C CA . ALA A 1 78 ? 13.454 6.055 -7.090 1.00 77.69 78 ALA A CA 1
ATOM 631 C C . ALA A 1 78 ? 14.099 5.785 -5.718 1.00 77.69 78 ALA A C 1
ATOM 633 O O . ALA A 1 78 ? 13.548 6.229 -4.718 1.00 77.69 78 ALA A O 1
ATOM 634 N N . GLY A 1 79 ? 15.273 5.144 -5.660 1.00 76.69 79 GLY A N 1
ATOM 635 C CA . GLY A 1 79 ? 16.038 4.943 -4.425 1.00 76.69 79 GLY A CA 1
ATOM 636 C C . GLY A 1 79 ? 15.897 3.559 -3.787 1.00 76.69 79 GLY A C 1
ATOM 637 O O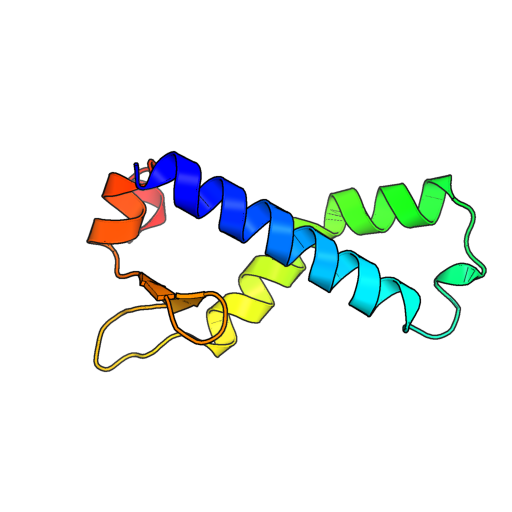 . GLY A 1 79 ? 16.396 3.366 -2.680 1.00 76.69 79 GLY A O 1
ATOM 638 N N . LEU A 1 80 ? 15.260 2.593 -4.460 1.00 76.69 80 LEU A N 1
ATOM 639 C CA . LEU A 1 80 ? 15.301 1.191 -4.034 1.00 76.69 80 LEU A CA 1
ATOM 640 C C . LEU A 1 80 ? 16.688 0.602 -4.301 1.00 76.69 80 LEU A C 1
ATOM 642 O O . LEU A 1 80 ? 17.262 0.793 -5.376 1.00 76.69 80 LEU A O 1
ATOM 646 N N . GLN A 1 81 ? 17.233 -0.112 -3.315 1.00 72.62 81 GLN A N 1
ATOM 647 C CA . GLN A 1 81 ? 18.525 -0.778 -3.472 1.00 72.62 81 GLN A CA 1
ATOM 648 C C . GLN A 1 81 ? 18.396 -1.923 -4.480 1.00 72.62 81 GLN A C 1
ATOM 650 O O . GLN A 1 81 ? 17.417 -2.668 -4.453 1.00 72.62 81 GLN A O 1
ATOM 655 N N . ALA A 1 82 ? 19.404 -2.078 -5.343 1.00 64.94 82 ALA A N 1
ATOM 656 C CA . ALA A 1 82 ? 19.413 -3.077 -6.414 1.00 64.94 82 ALA A CA 1
ATOM 657 C C . ALA A 1 82 ? 19.215 -4.515 -5.903 1.00 64.94 82 ALA A C 1
ATOM 659 O O . ALA A 1 82 ? 18.626 -5.341 -6.591 1.00 64.94 82 ALA A O 1
ATOM 660 N N . GLU A 1 83 ? 19.642 -4.787 -4.670 1.00 68.06 83 GLU A N 1
ATOM 661 C CA . GLU A 1 83 ? 19.482 -6.073 -3.986 1.00 68.06 83 GLU A CA 1
ATOM 662 C C . GLU A 1 83 ? 18.011 -6.500 -3.841 1.00 68.06 83 GLU A C 1
ATOM 664 O O . GLU A 1 83 ? 17.721 -7.694 -3.868 1.00 68.06 83 GLU A O 1
ATOM 669 N N . PHE A 1 84 ? 17.083 -5.537 -3.773 1.00 63.16 84 PHE A N 1
ATOM 670 C CA . PHE A 1 84 ? 15.636 -5.771 -3.696 1.00 63.16 84 PHE A CA 1
ATOM 671 C C . PHE A 1 84 ? 14.932 -5.755 -5.066 1.00 63.16 84 PHE A C 1
ATOM 673 O O . PHE A 1 84 ? 13.713 -5.892 -5.119 1.00 63.16 84 PHE A O 1
ATOM 680 N N . ILE A 1 85 ? 15.670 -5.554 -6.166 1.00 60.03 85 ILE A N 1
ATOM 681 C CA . ILE A 1 85 ? 15.139 -5.425 -7.541 1.00 60.03 85 ILE A CA 1
ATOM 682 C C . ILE A 1 85 ? 15.401 -6.698 -8.384 1.00 60.03 85 ILE A C 1
ATOM 684 O O . ILE A 1 85 ? 14.934 -6.793 -9.524 1.00 60.03 85 ILE A O 1
ATOM 688 N N . ASN A 1 86 ? 16.125 -7.675 -7.823 1.00 52.09 86 ASN A N 1
ATOM 689 C CA . ASN A 1 86 ? 16.491 -8.948 -8.460 1.00 52.09 86 ASN A CA 1
ATOM 690 C C . ASN A 1 86 ? 15.270 -9.786 -8.873 1.00 52.09 86 ASN A C 1
ATOM 692 O O . ASN A 1 86 ? 14.489 -10.170 -7.978 1.00 52.09 86 ASN A O 1
#